Protein AF-A0A4Q3IFR5-F1 (afdb_monomer)

pLDDT: mean 88.73, std 11.61, range [45.03, 96.31]

Nearest PDB structures (foldseek):
  8cwo-assembly1_E  TM=8.602E-01  e=5.617E-08  Cutibacterium acnes
  7uvx-assembly1_e  TM=9.496E-01  e=2.448E-07  Acinetobacter baumannii AB0057
  8wi7-assembly1_f  TM=9.150E-01  e=2.141E-07  Mycolicibacterium smegmatis MC2 155
  7p7t-assembly1_f  TM=9.670E-01  e=6.245E-07  Enterococcus faecalis
  8v9l-assembly1_e  TM=8.559E-01  e=1.638E-07  Mycolicibacterium smegmatis MC2 155

Secondary structure (DSSP, 8-state):
-EETTEEEEEEE--TT--EES-HHHHHHHHHTT--SEEEEEEE---HHHHHHHHHHHHHTPPPHHHHHHHHT--HHHHHHHHHHHHHH--

Foldseek 3Di:
DFDDQKAKDKDFADPPQFDADDPLLNVVCVVVVNGTIHMDIDGDPDSVRHNVNSVVVVVPDDDLVNVCVVVVHDSVVSVVVVVVVVVVVD

Sequence (90 aa):
GRHGAGKVILRAAVAGTGIIAGGPMRAVFETLGINDIVAKSQGTANPYNMVRATFDALKRVDSPRSVAQRRGLKVSELQARRGEEAATEA

Structure (mmCIF, N/CA/C/O backbone):
data_AF-A0A4Q3IFR5-F1
#
_entry.id   AF-A0A4Q3IFR5-F1
#
loop_
_atom_site.group_PDB
_atom_site.id
_atom_site.type_symbol
_atom_site.label_atom_id
_atom_site.label_alt_id
_atom_site.label_comp_id
_atom_site.label_asym_id
_atom_site.label_entity_id
_atom_site.label_seq_id
_atom_site.pdbx_PDB_ins_code
_atom_site.Cartn_x
_atom_site.Cartn_y
_atom_site.Cartn_z
_atom_site.occupancy
_atom_site.B_iso_or_equiv
_atom_site.auth_seq_id
_atom_site.auth_comp_id
_atom_site.auth_asym_id
_atom_site.auth_atom_id
_atom_site.pdbx_PDB_model_num
ATOM 1 N N . GLY A 1 1 ? 1.108 -8.022 -2.670 1.00 91.81 1 GLY A N 1
ATOM 2 C CA . GLY A 1 1 ? 0.637 -8.490 -3.984 1.00 91.81 1 GLY A CA 1
ATOM 3 C C . GLY A 1 1 ? 1.765 -9.134 -4.752 1.00 91.81 1 GLY A C 1
ATOM 4 O O . GLY A 1 1 ? 2.932 -8.891 -4.441 1.00 91.81 1 GLY A O 1
ATOM 5 N N . ARG A 1 2 ? 1.441 -9.986 -5.723 1.00 93.94 2 ARG A N 1
ATOM 6 C CA . ARG A 1 2 ? 2.419 -10.660 -6.583 1.00 93.94 2 ARG A CA 1
ATOM 7 C C . ARG A 1 2 ? 1.901 -10.740 -8.015 1.00 93.94 2 ARG A C 1
ATOM 9 O O . ARG A 1 2 ? 0.753 -11.104 -8.238 1.00 93.94 2 ARG A O 1
ATOM 16 N N . HIS A 1 3 ? 2.770 -10.454 -8.976 1.00 94.75 3 HIS A N 1
ATOM 17 C CA . HIS A 1 3 ? 2.499 -10.656 -10.393 1.00 94.75 3 HIS A CA 1
ATOM 18 C C . HIS A 1 3 ? 3.784 -11.075 -11.115 1.00 94.75 3 HIS A C 1
ATOM 20 O O . HIS A 1 3 ? 4.795 -10.374 -11.043 1.00 94.75 3 HIS A O 1
ATOM 26 N N . GLY A 1 4 ? 3.766 -12.240 -11.771 1.00 91.06 4 GLY A N 1
ATOM 27 C CA . GLY A 1 4 ? 4.969 -12.847 -12.349 1.00 91.06 4 GLY A CA 1
ATOM 28 C C . GLY A 1 4 ? 6.105 -12.975 -11.320 1.00 91.06 4 GLY A C 1
ATOM 29 O O . GLY A 1 4 ? 5.913 -13.502 -10.218 1.00 91.06 4 GLY A O 1
ATOM 30 N N . ALA A 1 5 ? 7.280 -12.438 -11.668 1.00 90.12 5 ALA A N 1
ATOM 31 C CA . ALA A 1 5 ? 8.461 -12.364 -10.799 1.00 90.12 5 ALA A CA 1
ATOM 32 C C . ALA A 1 5 ? 8.472 -11.148 -9.840 1.00 90.12 5 ALA A C 1
ATOM 34 O O . ALA A 1 5 ? 9.436 -10.950 -9.101 1.00 90.12 5 ALA A O 1
ATOM 35 N N . GLY A 1 6 ? 7.434 -10.305 -9.854 1.00 91.25 6 GLY A N 1
ATOM 36 C CA . GLY A 1 6 ? 7.322 -9.136 -8.982 1.00 91.25 6 GLY A CA 1
ATOM 37 C C . GLY A 1 6 ? 6.491 -9.407 -7.740 1.00 91.25 6 GLY A C 1
ATOM 38 O O . GLY A 1 6 ? 5.346 -9.849 -7.838 1.00 91.25 6 GLY A O 1
ATOM 39 N N . LYS A 1 7 ? 7.047 -9.102 -6.567 1.00 94.06 7 LYS A N 1
ATOM 40 C CA . LYS A 1 7 ? 6.342 -9.095 -5.283 1.00 94.06 7 LYS A CA 1
ATOM 41 C C . LYS A 1 7 ? 6.366 -7.677 -4.722 1.00 94.06 7 LYS A C 1
ATOM 43 O O . LYS A 1 7 ? 7.420 -7.064 -4.631 1.00 94.06 7 LYS A O 1
ATOM 48 N N . VAL A 1 8 ? 5.208 -7.163 -4.327 1.00 95.12 8 VAL A N 1
ATOM 49 C CA . VAL A 1 8 ? 5.072 -5.853 -3.680 1.00 95.12 8 VAL A CA 1
ATOM 50 C C . VAL A 1 8 ? 4.500 -6.054 -2.287 1.00 95.12 8 VAL A C 1
ATOM 52 O O . VAL A 1 8 ? 3.477 -6.726 -2.114 1.00 95.12 8 VAL A O 1
ATOM 55 N N . ILE A 1 9 ? 5.173 -5.483 -1.296 1.00 94.69 9 ILE A N 1
ATOM 56 C CA . ILE A 1 9 ? 4.742 -5.454 0.099 1.00 94.69 9 ILE A CA 1
ATOM 57 C C . ILE A 1 9 ? 4.272 -4.035 0.394 1.00 94.69 9 ILE A C 1
ATOM 59 O O . ILE A 1 9 ? 4.988 -3.086 0.083 1.00 94.69 9 ILE A O 1
ATOM 63 N N . LEU A 1 10 ? 3.076 -3.915 0.968 1.00 94.56 10 LEU A N 1
ATOM 64 C CA . LEU A 1 10 ? 2.475 -2.651 1.380 1.00 94.56 10 LEU A CA 1
ATOM 65 C C . LEU A 1 10 ? 2.324 -2.656 2.899 1.00 94.56 10 LEU A C 1
ATOM 67 O O . LEU A 1 10 ? 1.899 -3.666 3.462 1.00 94.56 10 LEU A O 1
ATOM 71 N N . ARG A 1 11 ? 2.632 -1.532 3.542 1.00 92.88 11 ARG A N 1
ATOM 72 C CA . ARG A 1 11 ? 2.349 -1.281 4.955 1.00 92.88 11 ARG A CA 1
ATOM 73 C C . ARG A 1 11 ? 1.713 0.100 5.087 1.00 92.88 11 ARG A C 1
ATOM 75 O O . ARG A 1 11 ? 2.166 1.054 4.454 1.00 92.88 11 ARG A O 1
ATOM 82 N N . ALA A 1 12 ? 0.663 0.189 5.900 1.00 90.44 12 ALA A N 1
ATOM 83 C CA . ALA A 1 12 ? 0.097 1.475 6.290 1.00 90.44 12 ALA A CA 1
ATOM 84 C C . ALA A 1 12 ? 1.136 2.266 7.097 1.00 90.44 12 ALA A C 1
ATOM 86 O O . ALA A 1 12 ? 1.832 1.683 7.931 1.00 90.44 12 ALA A O 1
ATOM 87 N N . ALA A 1 13 ? 1.240 3.565 6.835 1.00 92.00 13 ALA A N 1
ATOM 88 C CA . ALA A 1 13 ? 2.139 4.458 7.551 1.00 92.00 13 ALA A CA 1
ATOM 89 C C . ALA A 1 13 ? 1.365 5.347 8.538 1.00 92.00 13 ALA A C 1
ATOM 91 O O . ALA A 1 13 ? 0.136 5.421 8.484 1.00 92.00 13 ALA A O 1
ATOM 92 N N . VAL A 1 14 ? 2.086 6.000 9.450 1.00 91.62 14 VAL A N 1
ATOM 93 C CA . VAL A 1 14 ? 1.508 7.018 10.341 1.00 91.62 14 VAL A CA 1
ATOM 94 C C . VAL A 1 14 ? 1.198 8.272 9.520 1.00 91.62 14 VAL A C 1
ATOM 96 O O . VAL A 1 14 ? 1.878 8.545 8.529 1.00 91.62 14 VAL A O 1
ATOM 99 N N . ALA A 1 15 ? 0.178 9.028 9.923 1.00 91.81 15 ALA A N 1
ATOM 100 C CA . ALA A 1 15 ? -0.191 10.277 9.264 1.00 91.81 15 ALA A CA 1
ATOM 101 C C . ALA A 1 15 ? 1.011 11.233 9.156 1.00 91.81 15 ALA A C 1
ATOM 103 O O . ALA A 1 15 ? 1.720 11.454 10.139 1.00 91.81 15 ALA A O 1
ATOM 104 N N . GLY A 1 16 ? 1.228 11.794 7.965 1.00 93.62 16 GLY A N 1
ATOM 105 C CA . GLY A 1 16 ? 2.346 12.701 7.685 1.00 93.62 16 GLY A CA 1
ATOM 106 C C . GLY A 1 16 ? 3.644 12.011 7.245 1.00 93.62 16 GLY A C 1
ATOM 107 O O . GLY A 1 16 ? 4.656 12.687 7.082 1.00 93.62 16 GLY A O 1
ATOM 108 N N . THR A 1 17 ? 3.635 10.693 7.020 1.00 94.12 17 THR A N 1
ATOM 109 C CA . THR A 1 17 ? 4.786 9.963 6.453 1.00 94.12 17 THR A CA 1
ATOM 110 C C . THR A 1 17 ? 4.945 10.228 4.953 1.00 94.12 17 THR A C 1
ATOM 112 O O . THR A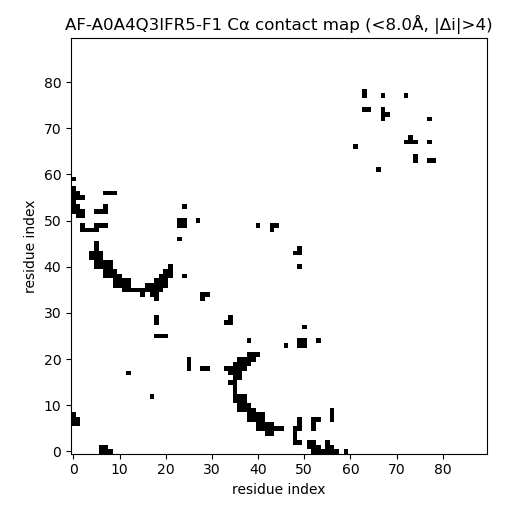 1 17 ? 6.061 10.218 4.430 1.00 94.12 17 THR A O 1
ATOM 115 N N . GLY A 1 18 ? 3.839 10.447 4.240 1.00 94.31 18 GLY A N 1
ATOM 116 C CA . GLY A 1 18 ? 3.833 10.560 2.787 1.00 94.31 18 GLY A CA 1
ATOM 117 C C . GLY A 1 18 ? 3.969 9.211 2.062 1.00 94.31 18 GLY A C 1
ATOM 118 O O . GLY A 1 18 ? 3.864 8.125 2.645 1.00 94.31 18 GLY A O 1
ATOM 119 N N . ILE A 1 19 ? 4.222 9.280 0.750 1.00 96.31 19 ILE A N 1
ATOM 120 C CA . ILE A 1 19 ? 4.301 8.108 -0.134 1.00 96.31 19 ILE A CA 1
ATOM 121 C C . ILE A 1 19 ? 5.756 7.644 -0.298 1.00 96.31 19 ILE A C 1
ATOM 123 O O . ILE A 1 19 ? 6.517 8.125 -1.156 1.00 96.31 19 ILE A O 1
ATOM 127 N N . ILE A 1 20 ? 6.129 6.622 0.472 1.00 95.81 20 ILE A N 1
ATOM 128 C CA . ILE A 1 20 ? 7.424 5.943 0.372 1.00 95.81 20 ILE A CA 1
ATOM 129 C C . ILE A 1 20 ? 7.267 4.723 -0.537 1.00 95.81 20 ILE A C 1
ATOM 131 O O . ILE A 1 20 ? 6.959 3.618 -0.094 1.00 95.81 20 ILE A O 1
ATOM 135 N N . ALA A 1 21 ? 7.469 4.924 -1.838 1.00 94.69 21 ALA A N 1
ATOM 136 C CA . ALA A 1 21 ? 7.348 3.876 -2.845 1.00 94.69 21 ALA A CA 1
ATOM 137 C C . ALA A 1 21 ? 8.274 4.131 -4.046 1.00 94.69 21 ALA A C 1
ATOM 139 O O . ALA A 1 21 ? 8.697 5.259 -4.298 1.00 94.69 21 ALA A O 1
ATOM 140 N N . GLY A 1 22 ? 8.565 3.081 -4.819 1.00 91.31 22 GLY A N 1
ATOM 141 C CA . GLY A 1 22 ? 9.247 3.220 -6.112 1.00 91.31 22 GLY A CA 1
ATOM 142 C C . GLY A 1 22 ? 8.374 3.953 -7.138 1.00 91.31 22 GLY A C 1
ATOM 143 O O . GLY A 1 22 ? 7.151 3.844 -7.079 1.00 91.31 22 GLY A O 1
ATOM 144 N N . GLY A 1 23 ? 8.993 4.653 -8.096 1.00 94.62 23 GLY A N 1
ATOM 145 C CA . GLY A 1 23 ? 8.314 5.553 -9.047 1.00 94.62 23 GLY A CA 1
ATOM 146 C C . GLY A 1 23 ? 7.009 5.016 -9.661 1.00 94.62 23 GLY A C 1
ATOM 147 O O . GLY A 1 23 ? 5.977 5.667 -9.512 1.00 94.62 23 GLY A O 1
ATOM 148 N N . PRO A 1 24 ? 6.993 3.802 -10.251 1.00 94.19 24 PRO A N 1
ATOM 149 C CA . PRO A 1 24 ? 5.771 3.235 -10.829 1.00 94.19 24 PRO A CA 1
ATOM 150 C C . PRO A 1 24 ? 4.649 3.001 -9.809 1.00 94.19 24 PRO A C 1
ATOM 152 O O . PRO A 1 24 ? 3.476 3.123 -10.138 1.00 94.19 24 PRO A O 1
ATOM 155 N N . MET A 1 25 ? 4.993 2.654 -8.566 1.00 94.44 25 MET A N 1
ATOM 156 C CA . MET A 1 25 ? 4.014 2.431 -7.498 1.00 94.44 25 MET A CA 1
ATOM 157 C C . MET A 1 25 ? 3.508 3.759 -6.930 1.00 94.44 25 MET A C 1
ATOM 159 O O . MET A 1 25 ? 2.323 3.874 -6.640 1.00 94.44 25 MET A O 1
ATOM 163 N N . ARG A 1 26 ? 4.387 4.764 -6.817 1.00 95.69 26 ARG A N 1
ATOM 164 C CA . ARG A 1 26 ? 4.032 6.109 -6.350 1.00 95.69 26 ARG A CA 1
ATOM 165 C C . ARG A 1 26 ? 2.936 6.731 -7.213 1.00 95.69 26 ARG A C 1
ATOM 167 O O . ARG A 1 26 ? 1.927 7.136 -6.657 1.00 95.69 26 ARG A O 1
ATOM 174 N N . ALA A 1 27 ? 3.071 6.682 -8.540 1.00 95.56 27 ALA A N 1
ATOM 175 C CA . ALA A 1 27 ? 2.044 7.192 -9.453 1.00 95.56 27 ALA A CA 1
ATOM 176 C C . ALA A 1 27 ? 0.668 6.528 -9.231 1.00 95.56 27 ALA A C 1
ATOM 178 O O . ALA A 1 27 ? -0.374 7.176 -9.307 1.00 95.56 27 ALA A O 1
ATOM 179 N N . VAL A 1 28 ? 0.647 5.231 -8.905 1.00 95.31 28 VAL A N 1
ATOM 180 C CA . VAL A 1 28 ? -0.596 4.517 -8.570 1.00 95.31 28 VAL A CA 1
ATOM 181 C C . VAL A 1 28 ? -1.179 5.012 -7.243 1.00 95.31 28 VAL A C 1
ATOM 183 O O . VAL A 1 28 ? -2.383 5.209 -7.145 1.00 95.31 28 VAL A O 1
ATOM 186 N N . PHE A 1 29 ? -0.360 5.227 -6.214 1.00 95.88 29 PHE A N 1
ATOM 187 C CA . PHE A 1 29 ? -0.856 5.706 -4.919 1.00 95.88 29 PHE A CA 1
ATOM 188 C C . PHE A 1 29 ? -1.348 7.154 -4.974 1.00 95.88 29 PHE A C 1
ATOM 190 O O . PHE A 1 29 ? -2.411 7.442 -4.431 1.00 95.88 29 PHE A O 1
ATOM 197 N N . GLU A 1 30 ? -0.638 8.026 -5.691 1.00 95.94 30 GLU A N 1
ATOM 198 C CA . GLU A 1 30 ? -1.031 9.423 -5.904 1.00 95.94 30 GLU A CA 1
ATOM 199 C C . GLU A 1 30 ? -2.370 9.520 -6.643 1.00 95.94 30 GLU A C 1
ATOM 201 O O . GLU A 1 30 ? -3.264 10.241 -6.211 1.00 95.94 30 GLU A O 1
ATOM 206 N N . THR A 1 31 ? -2.557 8.733 -7.709 1.00 95.50 31 THR A N 1
ATOM 207 C CA . THR A 1 31 ? -3.822 8.718 -8.470 1.00 95.50 31 THR A CA 1
ATOM 208 C C . THR A 1 31 ? -5.000 8.151 -7.680 1.00 95.50 31 THR A C 1
ATOM 210 O O . THR A 1 31 ? -6.140 8.538 -7.921 1.00 95.50 31 THR A O 1
ATOM 213 N N . LEU A 1 32 ? -4.743 7.262 -6.718 1.00 94.44 32 LEU A N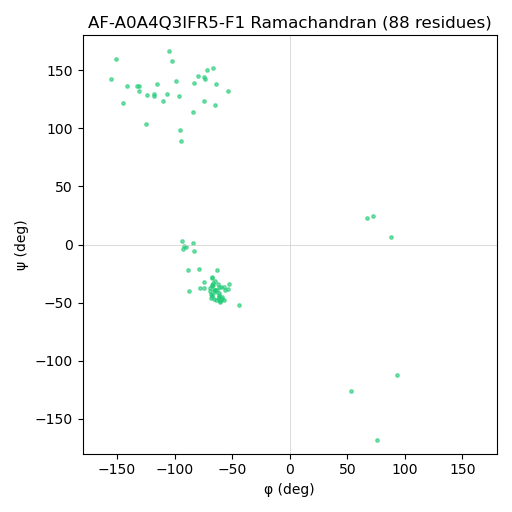 1
ATOM 214 C CA . LEU A 1 32 ? -5.761 6.732 -5.807 1.00 94.44 32 LEU A CA 1
ATOM 215 C C . LEU A 1 32 ? -6.039 7.647 -4.601 1.00 94.44 32 LEU A C 1
ATOM 217 O O . LEU A 1 32 ? -6.938 7.341 -3.820 1.00 94.44 32 LEU A O 1
ATOM 221 N N . GLY A 1 33 ? -5.282 8.736 -4.425 1.00 94.94 33 GLY A N 1
ATOM 222 C CA . GLY A 1 33 ? -5.414 9.639 -3.276 1.00 94.94 33 GLY A CA 1
ATOM 223 C C . GLY A 1 33 ? -4.901 9.049 -1.957 1.00 94.94 33 GLY A C 1
ATOM 224 O O . GLY A 1 33 ? -5.360 9.435 -0.883 1.00 94.94 33 GLY A O 1
ATOM 225 N N . ILE A 1 34 ? -3.981 8.082 -2.017 1.00 94.31 34 ILE A N 1
ATOM 226 C CA . ILE A 1 34 ? -3.346 7.507 -0.827 1.0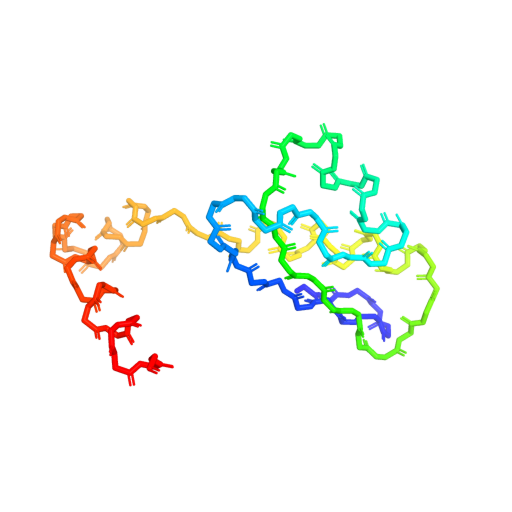0 94.31 34 ILE A CA 1
ATOM 227 C C . ILE A 1 34 ? -2.184 8.407 -0.420 1.00 94.31 34 ILE A C 1
ATOM 229 O O . ILE A 1 34 ? -1.187 8.486 -1.131 1.00 94.31 34 ILE A O 1
ATOM 233 N N . ASN A 1 35 ? -2.297 9.032 0.750 1.00 93.50 35 ASN A N 1
ATOM 234 C CA . ASN A 1 35 ? -1.306 10.000 1.221 1.00 93.50 35 ASN A CA 1
ATOM 235 C C . ASN A 1 35 ? -0.149 9.348 1.989 1.00 93.50 35 ASN A C 1
ATOM 237 O O . ASN A 1 35 ? 0.999 9.727 1.788 1.00 93.50 35 ASN A O 1
ATOM 241 N N . ASP A 1 36 ? -0.433 8.347 2.827 1.00 96.00 36 ASP A N 1
ATOM 242 C CA . ASP A 1 36 ? 0.537 7.779 3.770 1.00 96.00 36 ASP A CA 1
ATOM 243 C C . ASP A 1 36 ? 0.682 6.265 3.575 1.00 96.00 36 ASP A C 1
ATOM 245 O O . ASP A 1 36 ? -0.175 5.470 3.979 1.00 96.00 36 ASP A O 1
ATOM 249 N N . ILE A 1 37 ? 1.779 5.843 2.942 1.00 95.19 37 ILE A N 1
ATOM 250 C CA . ILE A 1 37 ? 2.040 4.425 2.670 1.00 95.19 37 ILE A CA 1
ATOM 251 C C . ILE A 1 37 ? 3.532 4.138 2.501 1.00 95.19 37 ILE A C 1
ATOM 253 O O . ILE A 1 37 ? 4.263 4.898 1.865 1.00 95.19 37 ILE A O 1
ATOM 257 N N . VAL A 1 38 ? 3.968 2.981 3.007 1.00 96.25 38 VAL A N 1
ATOM 258 C CA . VAL A 1 38 ? 5.293 2.421 2.720 1.00 96.25 38 VAL A CA 1
ATOM 259 C C . VAL A 1 38 ? 5.136 1.185 1.843 1.00 96.25 38 VAL A C 1
ATOM 261 O O . VAL A 1 38 ? 4.451 0.225 2.205 1.00 96.25 38 VAL A O 1
ATOM 264 N N . ALA A 1 39 ? 5.789 1.191 0.685 1.00 95.31 39 ALA A N 1
ATOM 265 C CA . ALA A 1 39 ? 5.751 0.102 -0.275 1.00 95.31 39 ALA A CA 1
ATOM 266 C C . ALA A 1 39 ? 7.156 -0.294 -0.732 1.00 95.31 39 ALA A C 1
ATOM 268 O O . ALA A 1 39 ? 7.959 0.537 -1.161 1.00 95.31 39 ALA A O 1
ATOM 269 N N . LYS A 1 40 ? 7.431 -1.600 -0.721 1.00 93.88 40 LYS A N 1
ATOM 270 C CA . LYS A 1 40 ? 8.690 -2.166 -1.214 1.00 93.88 40 LYS A CA 1
ATOM 271 C C . LYS A 1 40 ? 8.421 -3.209 -2.290 1.00 93.88 40 LYS A C 1
ATOM 273 O O . LYS A 1 40 ? 7.651 -4.148 -2.075 1.00 93.88 40 LYS A O 1
ATOM 278 N N . SER A 1 41 ? 9.096 -3.071 -3.429 1.00 93.31 41 SER A N 1
ATOM 279 C CA . SER A 1 41 ? 9.207 -4.137 -4.424 1.00 93.31 41 SER A CA 1
ATOM 280 C C . SER A 1 41 ? 10.337 -5.101 -4.057 1.00 93.31 41 SER A C 1
ATOM 282 O O . SER A 1 41 ? 11.406 -4.697 -3.597 1.00 93.31 41 SER A O 1
ATOM 284 N N . GLN A 1 42 ? 10.075 -6.388 -4.246 1.00 92.44 42 GLN A N 1
ATOM 285 C CA . GLN A 1 42 ? 10.980 -7.512 -4.038 1.00 92.44 42 GLN A CA 1
ATOM 286 C C . GLN A 1 42 ? 10.926 -8.408 -5.283 1.00 92.44 42 GLN A C 1
ATOM 288 O O . GLN A 1 42 ? 9.842 -8.683 -5.810 1.00 92.44 42 GLN A O 1
ATOM 293 N N . GLY A 1 43 ? 12.083 -8.869 -5.755 1.00 88.44 43 GLY A N 1
ATOM 294 C CA . GLY A 1 43 ? 12.202 -9.627 -7.004 1.00 88.44 43 GLY A CA 1
ATOM 295 C C . GLY A 1 43 ? 12.507 -8.721 -8.198 1.00 88.44 43 GLY A C 1
ATOM 296 O O . GLY A 1 43 ? 13.601 -8.177 -8.289 1.00 88.44 43 GLY A O 1
ATOM 297 N N . 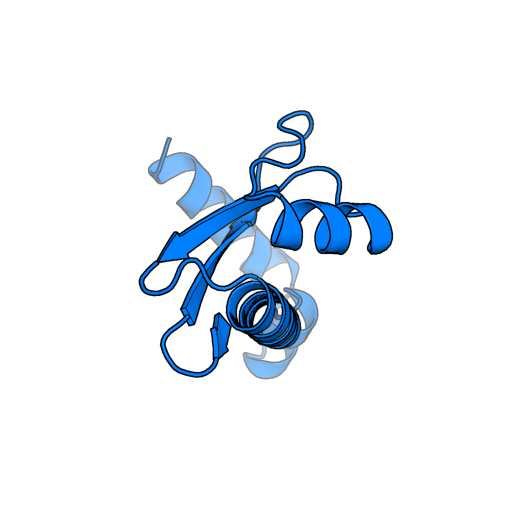THR A 1 44 ? 11.566 -8.574 -9.134 1.00 87.94 44 THR A N 1
ATOM 298 C CA . THR A 1 44 ? 11.789 -7.791 -10.367 1.00 87.94 44 THR A CA 1
ATOM 299 C C . THR A 1 44 ? 11.653 -6.274 -10.176 1.00 87.94 44 THR A C 1
ATOM 301 O O . THR A 1 44 ? 10.778 -5.801 -9.449 1.00 87.94 44 THR A O 1
ATOM 304 N N . ALA A 1 45 ? 12.475 -5.516 -10.909 1.00 86.75 45 ALA A N 1
ATOM 305 C CA . ALA A 1 45 ? 12.386 -4.060 -11.035 1.00 86.75 45 ALA A CA 1
ATOM 306 C C . ALA A 1 45 ? 11.565 -3.596 -12.258 1.00 86.75 45 ALA A C 1
ATOM 308 O O . ALA A 1 45 ? 11.471 -2.399 -12.510 1.00 86.75 45 ALA A O 1
ATOM 309 N N . ASN A 1 46 ? 10.976 -4.519 -13.032 1.00 94.00 46 ASN A N 1
ATOM 310 C CA . ASN A 1 46 ? 10.172 -4.166 -14.203 1.00 94.00 46 ASN A CA 1
ATOM 311 C C . ASN A 1 46 ? 8.904 -3.379 -13.783 1.00 94.00 46 ASN A C 1
ATOM 313 O O . ASN A 1 46 ? 8.055 -3.953 -13.082 1.00 94.00 46 ASN A O 1
ATOM 317 N N . PRO A 1 47 ? 8.717 -2.125 -14.253 1.00 93.31 47 PRO A N 1
ATOM 318 C CA . PRO A 1 47 ? 7.561 -1.293 -13.917 1.00 93.31 47 PRO A CA 1
ATOM 319 C C . PRO A 1 47 ? 6.207 -1.958 -14.182 1.00 93.31 47 PRO A C 1
ATOM 321 O O . PRO A 1 47 ? 5.295 -1.827 -13.368 1.00 93.31 47 PRO A O 1
ATOM 324 N N . TYR A 1 48 ? 6.082 -2.725 -15.270 1.00 93.81 48 TYR A N 1
ATOM 325 C CA . TYR A 1 48 ? 4.834 -3.401 -15.635 1.00 93.81 48 TYR A CA 1
ATOM 326 C C . TYR A 1 48 ? 4.381 -4.384 -14.548 1.00 93.81 48 TYR A C 1
ATOM 328 O O . TYR A 1 48 ? 3.234 -4.367 -14.090 1.00 93.81 48 TYR A O 1
ATOM 336 N N . ASN A 1 49 ? 5.316 -5.218 -14.089 1.00 94.31 49 ASN A N 1
ATOM 337 C CA . ASN A 1 49 ? 5.051 -6.207 -13.050 1.00 94.31 49 ASN A CA 1
ATOM 338 C C . ASN A 1 49 ? 4.817 -5.540 -11.696 1.00 94.31 49 ASN A C 1
ATOM 340 O O . ASN A 1 49 ? 3.952 -5.990 -10.949 1.00 94.31 49 ASN A O 1
ATOM 344 N N . MET A 1 50 ? 5.548 -4.462 -11.392 1.00 93.69 50 MET A N 1
ATOM 345 C CA . MET A 1 50 ? 5.357 -3.701 -10.157 1.00 93.69 50 MET A CA 1
ATOM 346 C C . MET A 1 50 ? 3.944 -3.124 -10.073 1.00 93.69 50 MET A C 1
ATOM 348 O O . MET A 1 50 ? 3.269 -3.352 -9.076 1.00 93.69 50 MET A O 1
ATOM 352 N N . VAL A 1 51 ? 3.461 -2.457 -11.126 1.00 94.44 51 VAL A N 1
ATOM 353 C CA . VAL A 1 51 ? 2.114 -1.865 -11.141 1.00 94.44 51 VAL A CA 1
ATOM 354 C C . VAL A 1 51 ? 1.036 -2.941 -10.985 1.00 94.44 51 VAL A C 1
ATOM 356 O O . VAL A 1 51 ? 0.171 -2.821 -10.115 1.00 94.44 51 VAL A O 1
ATOM 359 N N . ARG A 1 52 ? 1.104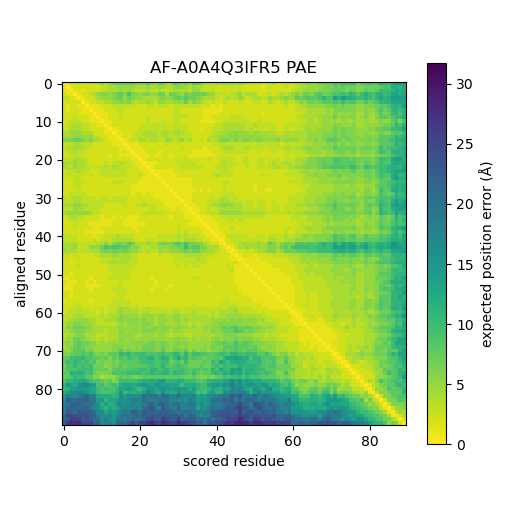 -4.044 -11.745 1.00 95.38 52 ARG A N 1
ATOM 360 C CA . ARG A 1 52 ? 0.135 -5.147 -11.595 1.00 95.38 52 ARG A CA 1
ATOM 361 C C . ARG A 1 52 ? 0.197 -5.807 -10.216 1.00 95.38 52 ARG A C 1
ATOM 363 O O . ARG A 1 52 ? -0.851 -6.121 -9.652 1.00 95.38 52 ARG A O 1
ATOM 370 N N . ALA A 1 53 ? 1.392 -5.993 -9.654 1.00 96.00 53 ALA A N 1
ATOM 371 C CA . ALA A 1 53 ? 1.560 -6.535 -8.308 1.00 96.00 53 ALA A CA 1
ATOM 372 C C . ALA A 1 53 ? 1.025 -5.584 -7.225 1.00 96.00 53 ALA A C 1
ATOM 374 O O . ALA A 1 53 ? 0.505 -6.063 -6.215 1.00 96.00 53 ALA A O 1
ATOM 375 N N . THR A 1 54 ? 1.108 -4.266 -7.432 1.00 95.31 54 THR A N 1
ATOM 376 C CA . THR A 1 54 ? 0.495 -3.253 -6.560 1.00 95.31 54 THR A CA 1
ATOM 377 C C . THR A 1 54 ? -1.025 -3.335 -6.603 1.00 95.31 54 THR A C 1
ATOM 379 O O . THR A 1 54 ? -1.647 -3.409 -5.547 1.00 95.31 54 THR A O 1
ATOM 382 N N . PHE A 1 55 ? -1.639 -3.423 -7.787 1.00 95.75 55 PHE A N 1
ATOM 383 C CA . PHE A 1 55 ? -3.091 -3.611 -7.887 1.00 95.75 55 PHE A CA 1
ATOM 384 C C . PHE A 1 55 ? -3.557 -4.923 -7.246 1.00 95.75 55 PHE A C 1
ATOM 386 O O . PHE A 1 55 ? -4.555 -4.933 -6.529 1.00 95.75 55 PHE A O 1
ATOM 393 N N . ASP A 1 56 ? -2.829 -6.024 -7.449 1.00 96.25 56 ASP A N 1
ATOM 394 C CA . ASP A 1 56 ? -3.101 -7.285 -6.749 1.00 96.25 56 ASP A CA 1
ATOM 395 C C . ASP A 1 56 ? -2.951 -7.144 -5.223 1.00 96.25 56 ASP A C 1
ATOM 397 O O . ASP A 1 56 ? -3.734 -7.719 -4.473 1.00 96.25 56 ASP A O 1
ATOM 401 N N . ALA A 1 57 ? -1.984 -6.356 -4.741 1.00 95.19 57 ALA A N 1
ATOM 402 C CA . ALA A 1 57 ? -1.829 -6.083 -3.314 1.00 95.19 57 ALA A CA 1
ATOM 403 C C . ALA A 1 57 ? -3.036 -5.327 -2.742 1.00 95.19 57 ALA A C 1
ATOM 405 O O . ALA A 1 57 ? -3.569 -5.739 -1.717 1.00 95.19 57 ALA A O 1
ATOM 406 N N . LEU A 1 58 ? -3.473 -4.263 -3.420 1.00 94.25 58 LEU A N 1
ATOM 407 C CA . LEU A 1 58 ? -4.588 -3.420 -2.988 1.00 94.25 58 LEU A CA 1
ATOM 408 C C . LEU A 1 58 ? -5.919 -4.179 -2.980 1.00 94.25 58 LEU A C 1
ATOM 410 O O . LEU A 1 58 ? -6.693 -4.044 -2.040 1.00 94.25 58 LEU A O 1
ATOM 414 N N . LYS A 1 59 ? -6.160 -5.047 -3.970 1.00 94.12 59 LYS A N 1
ATOM 415 C CA . LYS A 1 59 ? -7.372 -5.887 -4.032 1.00 94.12 59 LYS A CA 1
ATOM 416 C C . LYS A 1 59 ? -7.502 -6.882 -2.877 1.00 94.12 59 LYS A C 1
ATOM 418 O O . LYS A 1 59 ? -8.597 -7.361 -2.616 1.00 94.12 59 LYS A O 1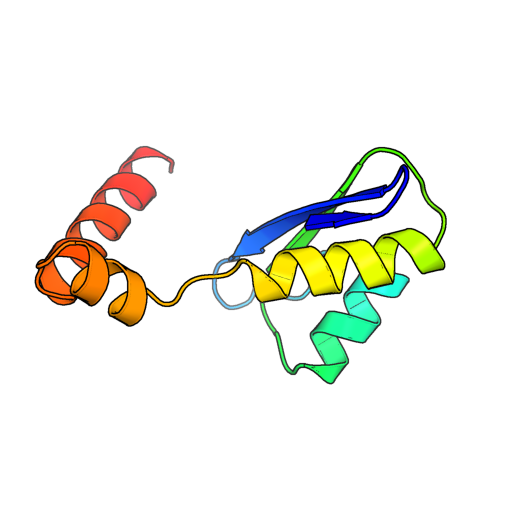
ATOM 423 N N . ARG A 1 60 ? -6.393 -7.221 -2.218 1.00 93.12 60 ARG A N 1
ATOM 424 C CA . ARG A 1 60 ? -6.364 -8.144 -1.072 1.00 93.12 60 ARG A CA 1
ATOM 425 C C . ARG A 1 60 ? -6.495 -7.425 0.270 1.00 93.12 60 ARG A C 1
ATOM 427 O O . ARG A 1 60 ? -6.454 -8.086 1.303 1.00 93.12 60 ARG A O 1
ATOM 434 N N . VAL A 1 61 ? -6.595 -6.095 0.273 1.00 91.50 61 VAL A N 1
ATOM 435 C CA . VAL A 1 61 ? -6.797 -5.326 1.500 1.00 91.50 61 VAL A CA 1
ATOM 436 C C . VAL A 1 61 ? -8.241 -5.497 1.950 1.00 91.50 61 VAL A C 1
ATOM 438 O O . VAL A 1 61 ? -9.180 -5.201 1.218 1.00 91.50 61 VAL A O 1
ATOM 441 N N . ASP A 1 62 ? -8.401 -5.967 3.178 1.00 90.62 62 ASP A N 1
ATOM 442 C CA . ASP A 1 62 ? -9.693 -6.140 3.820 1.00 90.62 62 ASP A CA 1
ATOM 443 C C . ASP A 1 62 ? -9.997 -4.965 4.753 1.00 90.62 62 ASP A C 1
ATOM 445 O O . ASP A 1 62 ? -9.138 -4.490 5.499 1.00 90.62 62 ASP A O 1
ATOM 449 N N . SER A 1 63 ? -11.255 -4.529 4.760 1.00 90.25 63 SER A N 1
ATOM 450 C CA . SER A 1 63 ? -11.716 -3.549 5.739 1.00 90.25 63 SER A CA 1
ATOM 451 C C . SER A 1 63 ? -11.880 -4.204 7.121 1.00 90.25 63 SER A C 1
ATOM 453 O O . SER A 1 63 ? -12.368 -5.333 7.213 1.00 90.25 63 SER A O 1
ATOM 455 N N . PRO A 1 64 ? -11.589 -3.502 8.229 1.00 88.94 64 PRO A N 1
ATOM 456 C CA . PRO A 1 64 ? -11.853 -4.023 9.574 1.00 88.94 64 PRO A CA 1
ATOM 457 C C . PRO A 1 64 ? -13.304 -4.491 9.763 1.00 88.94 64 PRO A C 1
ATOM 459 O O . PRO A 1 64 ? -13.559 -5.488 10.435 1.00 88.94 64 PRO A O 1
ATOM 462 N N . ARG A 1 65 ? -14.257 -3.814 9.108 1.00 89.94 65 ARG A N 1
ATOM 463 C CA . ARG A 1 65 ? -15.683 -4.158 9.137 1.00 89.94 65 ARG A CA 1
ATOM 464 C C . ARG A 1 65 ? -15.986 -5.482 8.430 1.00 89.94 65 ARG A C 1
ATOM 466 O O . ARG A 1 65 ? -16.717 -6.297 8.986 1.00 89.94 65 ARG A O 1
ATOM 473 N N . SER A 1 66 ? -15.414 -5.718 7.247 1.00 91.38 66 SER A N 1
ATOM 474 C CA . SER A 1 66 ? -15.596 -6.983 6.517 1.00 91.38 66 SER A CA 1
ATOM 475 C C . SER A 1 66 ? -14.956 -8.159 7.255 1.00 91.38 66 SER A C 1
ATOM 477 O O . SER A 1 66 ? -15.504 -9.260 7.247 1.00 91.38 66 SER A O 1
ATOM 479 N N . VAL A 1 67 ? -13.827 -7.941 7.938 1.00 91.25 67 VAL A N 1
ATOM 480 C CA . VAL A 1 67 ? -13.206 -8.970 8.788 1.00 91.25 67 VAL A CA 1
ATOM 481 C C . VAL A 1 67 ? -14.066 -9.258 10.018 1.00 91.25 67 VAL A C 1
ATOM 483 O O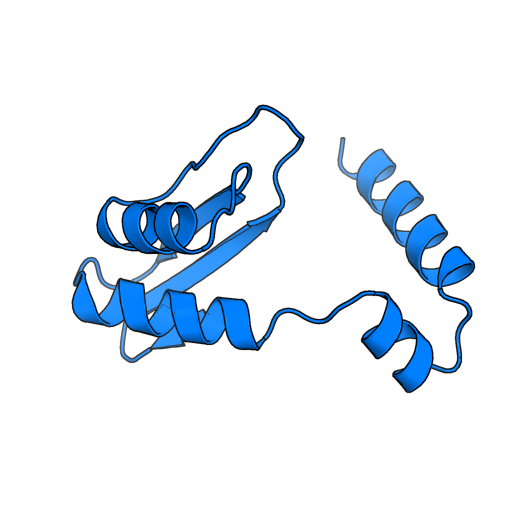 . VAL A 1 67 ? -14.311 -10.424 10.318 1.00 91.25 67 VAL A O 1
ATOM 486 N N . ALA A 1 68 ? -14.556 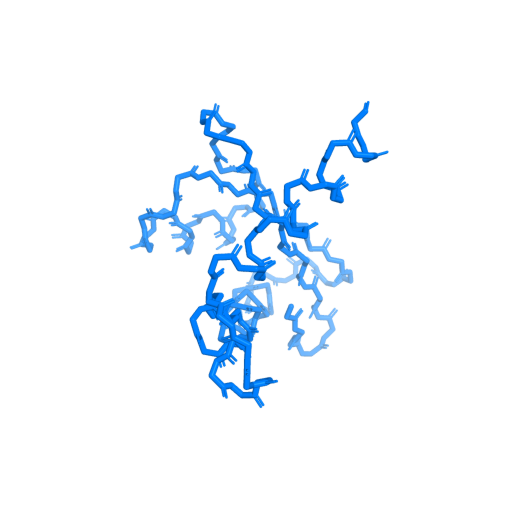-8.222 10.702 1.00 91.06 68 ALA A N 1
ATOM 487 C CA . ALA A 1 68 ? -15.403 -8.367 11.884 1.00 91.06 68 ALA A CA 1
ATOM 488 C C . ALA A 1 68 ? -16.684 -9.157 11.570 1.00 91.06 68 ALA A C 1
ATOM 490 O O . ALA A 1 68 ? -17.000 -10.113 12.274 1.00 91.06 68 ALA A O 1
ATOM 491 N N . GLN A 1 69 ? -17.352 -8.839 10.455 1.00 92.06 69 GLN A N 1
ATOM 492 C CA . GLN A 1 69 ? -18.548 -9.554 10.003 1.00 92.06 69 GLN A CA 1
ATOM 493 C C . GLN A 1 69 ? -18.266 -11.033 9.708 1.00 92.06 69 GLN A C 1
ATOM 495 O O . GLN A 1 69 ? -19.021 -11.894 10.149 1.00 92.06 69 GLN A O 1
ATOM 500 N N . ARG A 1 70 ? -17.164 -11.345 9.009 1.00 92.44 70 ARG A N 1
ATOM 501 C CA . ARG A 1 70 ? -16.773 -12.737 8.720 1.00 92.44 70 ARG A CA 1
ATOM 502 C C . ARG A 1 70 ? -16.426 -13.536 9.973 1.00 92.44 70 ARG A C 1
ATOM 504 O O . ARG A 1 70 ? -16.614 -14.746 9.985 1.00 92.44 70 ARG A O 1
ATOM 511 N N . ARG A 1 71 ? -15.887 -12.874 10.999 1.00 90.50 71 ARG A N 1
ATOM 512 C CA . ARG A 1 71 ? -15.479 -13.502 12.264 1.00 90.50 71 ARG A CA 1
ATOM 513 C C . ARG A 1 71 ? -16.568 -13.478 13.343 1.00 90.50 71 ARG A C 1
ATOM 515 O O . ARG A 1 71 ? -16.338 -14.033 14.408 1.00 90.50 71 ARG A O 1
ATOM 522 N N . GLY A 1 72 ? -17.717 -12.843 13.098 1.00 90.31 72 GLY A N 1
ATOM 523 C CA . GLY A 1 72 ? -18.785 -12.696 14.096 1.00 90.31 72 GLY A CA 1
ATOM 524 C C . GLY A 1 72 ? -18.417 -11.800 15.287 1.00 90.31 72 GLY A C 1
ATOM 525 O O . GLY A 1 72 ? -19.004 -11.935 16.354 1.00 90.31 72 GLY A O 1
ATOM 526 N N . LEU A 1 73 ? -17.444 -10.899 15.121 1.00 89.25 73 LEU A N 1
ATOM 527 C CA . LEU A 1 73 ? -16.948 -10.009 16.177 1.00 89.25 73 LEU A CA 1
ATOM 528 C C . LEU A 1 73 ? -17.506 -8.593 16.018 1.00 89.25 73 LEU A C 1
ATOM 530 O O . LEU A 1 73 ? -17.868 -8.162 14.919 1.00 89.25 73 LEU A O 1
ATOM 534 N N . LYS A 1 74 ? -17.512 -7.823 17.109 1.00 89.19 74 LYS A N 1
ATOM 535 C CA . LYS A 1 74 ? -17.773 -6.380 17.034 1.00 89.19 74 LYS A CA 1
ATOM 536 C C . LYS A 1 74 ? -16.557 -5.662 16.444 1.00 89.19 74 LYS A C 1
ATOM 538 O O . LYS A 1 74 ? -15.412 -5.994 16.741 1.00 89.19 74 LYS A O 1
ATOM 543 N N . VAL A 1 75 ? -16.801 -4.632 15.630 1.00 87.25 75 VAL A N 1
ATOM 544 C CA . VAL A 1 75 ? -15.723 -3.838 15.002 1.00 87.25 75 VAL A CA 1
ATOM 545 C C . VAL A 1 75 ? -14.827 -3.177 16.056 1.00 87.25 75 VAL A C 1
ATOM 547 O O . VAL A 1 75 ? -13.614 -3.134 15.874 1.00 87.25 75 VAL A O 1
ATOM 550 N N . SER A 1 76 ? -15.410 -2.722 17.169 1.00 87.06 76 SER A N 1
ATOM 551 C CA . SER A 1 76 ? -14.686 -2.111 18.290 1.00 87.06 76 SER A CA 1
ATOM 552 C C . SER A 1 76 ? -13.681 -3.068 18.934 1.00 87.06 76 SER A C 1
ATOM 554 O O . SER A 1 76 ? -12.545 -2.688 19.189 1.00 87.06 76 SER A O 1
ATOM 556 N N . GLU A 1 77 ? -14.075 -4.323 19.138 1.00 85.31 77 GLU A N 1
ATOM 557 C CA . GLU A 1 77 ? -13.222 -5.365 19.717 1.00 85.31 77 GLU A CA 1
ATOM 558 C C . GLU A 1 77 ? -12.046 -5.707 18.790 1.00 85.31 77 GLU A C 1
ATOM 560 O O . GLU A 1 77 ? -10.908 -5.856 19.230 1.00 85.31 77 GLU A O 1
ATOM 565 N N . LEU A 1 78 ? -12.297 -5.749 17.478 1.00 83.25 78 LEU A N 1
ATOM 566 C CA . LEU A 1 78 ? -11.254 -5.981 16.479 1.00 83.25 78 LEU A CA 1
ATOM 567 C C . LEU A 1 78 ? -10.254 -4.814 16.395 1.00 83.25 78 LEU A C 1
ATOM 569 O O . LEU A 1 78 ? -9.065 -5.038 16.178 1.00 83.25 78 LEU A O 1
ATOM 573 N N . GLN A 1 79 ? -10.720 -3.575 16.563 1.00 82.00 79 GLN A N 1
ATOM 574 C CA . GLN A 1 79 ? -9.861 -2.388 16.562 1.00 82.00 79 GLN A CA 1
ATOM 575 C C . GLN A 1 79 ? -9.037 -2.252 17.847 1.00 82.00 79 GLN A C 1
ATOM 577 O O . GLN A 1 79 ? -7.870 -1.877 17.754 1.00 82.00 79 GLN A O 1
ATOM 582 N N . ALA A 1 80 ? -9.601 -2.594 19.010 1.00 80.00 80 ALA A N 1
ATOM 583 C CA . ALA A 1 80 ? -8.887 -2.566 20.289 1.00 80.00 80 ALA A CA 1
ATOM 584 C C . ALA A 1 80 ? -7.645 -3.473 20.264 1.00 80.00 80 ALA A C 1
ATOM 586 O O . ALA A 1 80 ? -6.544 -3.011 20.551 1.00 80.00 80 ALA A O 1
ATOM 587 N N . ARG A 1 81 ? -7.794 -4.711 19.772 1.00 76.25 81 ARG A N 1
ATOM 588 C CA . ARG A 1 81 ? -6.681 -5.665 19.596 1.00 76.25 81 ARG A CA 1
ATOM 589 C C . ARG A 1 81 ? -5.546 -5.124 18.723 1.00 76.25 81 ARG A C 1
ATOM 591 O O . ARG A 1 81 ? -4.377 -5.328 19.019 1.00 76.25 81 ARG A O 1
ATOM 598 N N . ARG A 1 82 ? -5.885 -4.395 17.653 1.00 69.81 82 ARG A N 1
ATOM 599 C CA . ARG A 1 82 ? -4.886 -3.764 16.776 1.00 69.81 82 ARG A CA 1
ATOM 600 C C . ARG A 1 82 ? -4.124 -2.639 17.485 1.00 69.81 82 ARG A C 1
ATOM 602 O O . ARG A 1 82 ? -2.953 -2.429 17.185 1.00 69.81 82 ARG A O 1
ATOM 609 N N . GLY A 1 83 ? -4.787 -1.898 18.375 1.00 62.75 83 GLY A N 1
ATOM 610 C CA . GLY A 1 83 ? -4.150 -0.860 19.189 1.00 62.75 83 GLY A CA 1
ATOM 611 C C . GLY A 1 83 ? -3.123 -1.436 20.166 1.00 62.75 83 GLY A C 1
ATOM 612 O O . GLY A 1 83 ? -2.043 -0.872 20.307 1.00 62.75 83 GLY A O 1
ATOM 613 N N . GLU A 1 84 ? -3.428 -2.586 20.769 1.00 60.22 84 GLU A N 1
ATOM 614 C CA . GLU A 1 84 ? -2.522 -3.303 21.679 1.00 60.22 84 GLU A CA 1
ATOM 615 C C . GLU A 1 84 ? -1.291 -3.864 20.945 1.00 60.22 84 GLU A C 1
ATOM 617 O O . GLU A 1 84 ? -0.160 -3.686 21.399 1.00 60.22 84 GLU A O 1
ATOM 622 N N . GLU A 1 85 ? -1.477 -4.464 19.764 1.00 59.34 85 GLU A N 1
ATOM 623 C CA . GLU A 1 85 ? -0.368 -4.971 18.938 1.00 59.34 85 GLU A CA 1
ATOM 624 C C . GLU A 1 85 ? 0.547 -3.837 18.437 1.00 59.34 85 GLU A C 1
ATOM 626 O O . GLU A 1 85 ? 1.769 -3.957 18.494 1.00 59.34 85 GLU A O 1
ATOM 631 N N . ALA A 1 86 ? -0.017 -2.695 18.025 1.00 57.44 86 ALA A N 1
ATOM 632 C CA . ALA A 1 86 ? 0.765 -1.535 17.587 1.00 57.44 86 ALA A CA 1
ATOM 633 C C . ALA A 1 86 ? 1.570 -0.869 18.721 1.00 57.44 86 ALA A C 1
ATOM 635 O O . ALA A 1 86 ? 2.616 -0.287 18.447 1.00 57.44 86 ALA A O 1
ATOM 636 N N . ALA A 1 87 ? 1.101 -0.954 19.971 1.00 51.16 87 ALA A N 1
ATOM 637 C CA . ALA A 1 87 ? 1.815 -0.457 21.150 1.00 51.16 87 ALA A CA 1
ATOM 638 C C . ALA A 1 87 ? 2.933 -1.402 21.624 1.00 51.16 87 ALA A C 1
ATOM 640 O O . ALA A 1 87 ? 3.842 -0.965 22.317 1.00 51.16 87 ALA A O 1
ATOM 641 N N . THR A 1 88 ? 2.867 -2.685 21.255 1.00 50.69 88 THR A N 1
ATOM 642 C CA . THR A 1 88 ? 3.866 -3.702 21.630 1.00 50.69 88 THR A CA 1
ATOM 643 C C . THR A 1 88 ? 5.026 -3.775 20.622 1.00 50.69 88 THR A C 1
ATOM 645 O O . THR A 1 88 ? 6.109 -4.244 20.957 1.00 50.69 88 THR A O 1
ATOM 648 N N . GLU A 1 89 ? 4.812 -3.314 19.382 1.00 50.31 89 GLU A N 1
ATOM 649 C CA . GLU A 1 89 ? 5.826 -3.253 18.312 1.00 50.31 89 GLU A CA 1
ATOM 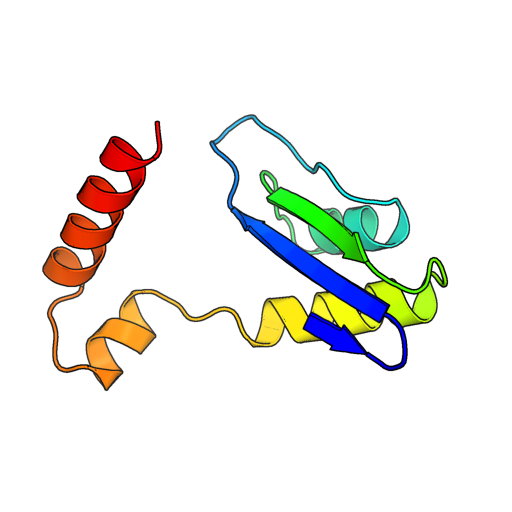650 C C . GLU A 1 89 ? 6.630 -1.932 18.263 1.00 50.31 89 GLU A C 1
ATOM 652 O O . GLU A 1 89 ? 7.506 -1.799 17.401 1.00 50.31 89 GLU A O 1
ATOM 657 N N . ALA A 1 90 ? 6.322 -0.960 19.132 1.00 45.03 90 ALA A N 1
ATOM 658 C CA . ALA A 1 90 ? 6.991 0.344 19.236 1.00 45.03 90 ALA A CA 1
ATOM 659 C C . ALA A 1 90 ? 8.013 0.366 20.382 1.00 45.03 90 ALA A C 1
ATOM 661 O O . ALA A 1 90 ? 9.081 0.989 20.184 1.00 45.03 90 ALA A O 1
#

Solvent-accessible surface area (backbone atoms only — not comparable to full-atom values): 5072 Å² total; per-residue (Å²): 44,63,29,93,68,15,34,30,49,79,43,86,47,60,89,88,66,34,73,46,45,54,72,61,51,37,57,53,34,58,76,70,68,53,57,39,33,40,42,47,77,42,81,46,86,53,56,70,35,43,42,52,2,45,53,47,30,58,74,68,62,76,52,69,61,63,52,18,62,77,68,76,46,57,54,67,62,60,49,50,55,52,54,56,53,57,64,71,76,108

Radius of gyration: 14.99 Å; Cα contacts (8 Å, |Δi|>4): 125; chains: 1; bounding box: 31×26×37 Å

Mean predicted aligned error: 5.73 Å